Protein AF-A0AAV7F7H6-F1 (afdb_monomer_lite)

pLDDT: mean 71.62, std 16.09, range [34.28, 91.19]

Organism: Aristolochia fimbriata (NCBI:txid158543)

Radius of gyration: 13.96 Å; chains: 1; bounding 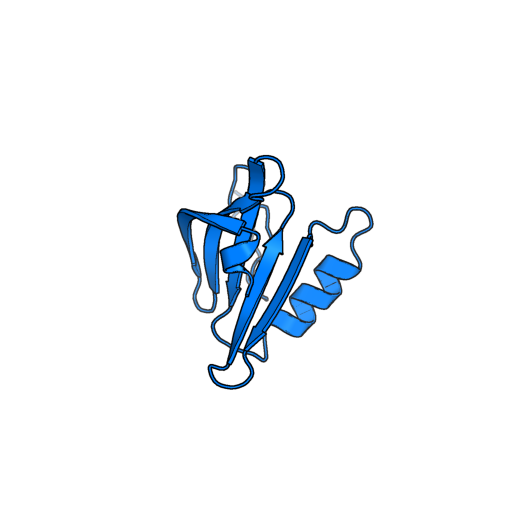box: 41×27×44 Å

Sequence (97 aa):
MLTIKYDIKEFVRRYDLADIYRGSRRSDGMAVGRKVVHNFLTPMEEIQELERMEDAPLLDKFFDKKDEYAVIVLKSFPESAEGVVSPSGDVAVDGSC

Structure (mmCIF, N/CA/C/O backbone):
data_AF-A0AAV7F7H6-F1
#
_entry.id   AF-A0AAV7F7H6-F1
#
loop_
_atom_site.group_PDB
_atom_site.id
_atom_site.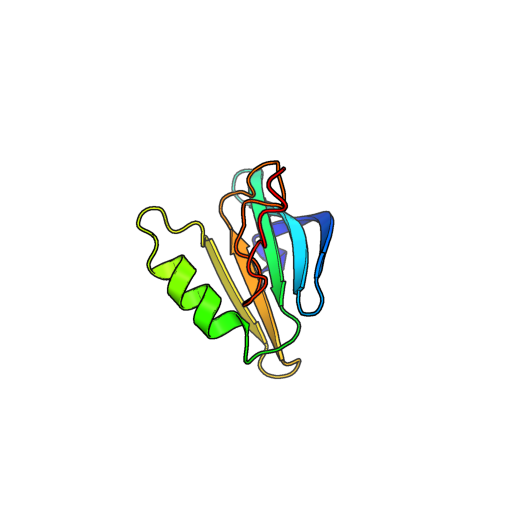type_symbol
_atom_site.label_atom_id
_atom_site.label_alt_id
_atom_site.label_comp_id
_atom_site.label_asym_id
_atom_site.label_entity_id
_atom_site.label_seq_id
_atom_site.pdbx_PDB_ins_code
_atom_site.Cartn_x
_atom_site.Cartn_y
_atom_site.Cartn_z
_atom_site.occupancy
_atom_site.B_iso_or_equiv
_atom_site.auth_seq_id
_atom_site.auth_comp_id
_atom_site.auth_asym_id
_atom_site.auth_atom_id
_atom_site.pdbx_PDB_model_num
ATOM 1 N N . MET A 1 1 ? 8.392 2.202 8.455 1.00 61.31 1 MET A N 1
ATOM 2 C CA . MET A 1 1 ? 8.061 0.869 7.908 1.00 61.31 1 MET A CA 1
ATOM 3 C C . MET A 1 1 ? 6.540 0.755 7.852 1.00 61.31 1 MET A C 1
ATOM 5 O O . MET A 1 1 ? 5.908 0.848 8.898 1.00 61.31 1 MET A O 1
ATOM 9 N N . LEU A 1 2 ? 5.934 0.674 6.661 1.00 66.06 2 LEU A N 1
ATOM 10 C CA . LEU A 1 2 ? 4.467 0.700 6.476 1.00 66.06 2 LEU A CA 1
ATOM 11 C C . LEU A 1 2 ? 3.717 -0.364 7.293 1.00 66.06 2 LEU A C 1
ATOM 13 O O . LEU A 1 2 ? 2.611 -0.113 7.758 1.00 66.06 2 LEU A O 1
ATOM 17 N N . THR A 1 3 ? 4.353 -1.509 7.536 1.00 69.50 3 THR A N 1
ATOM 18 C CA . THR A 1 3 ? 3.847 -2.608 8.377 1.00 69.50 3 THR A CA 1
ATOM 19 C C . THR A 1 3 ? 3.613 -2.224 9.842 1.00 69.50 3 THR A C 1
ATOM 21 O O . THR A 1 3 ? 2.920 -2.935 10.558 1.00 69.50 3 THR A O 1
ATOM 24 N N . ILE A 1 4 ? 4.170 -1.100 10.305 1.00 80.44 4 ILE A N 1
ATOM 25 C CA . ILE A 1 4 ? 3.934 -0.574 11.658 1.00 80.44 4 ILE A CA 1
ATOM 26 C C . ILE A 1 4 ? 2.623 0.223 11.710 1.00 80.44 4 ILE A C 1
ATOM 28 O O . ILE A 1 4 ? 1.979 0.264 12.754 1.00 80.44 4 ILE A O 1
ATOM 32 N N . LYS A 1 5 ? 2.221 0.853 10.598 1.00 84.94 5 LYS A N 1
ATOM 33 C CA . LYS A 1 5 ? 1.014 1.692 10.515 1.00 84.94 5 LYS A CA 1
ATOM 34 C C . LYS A 1 5 ? -0.212 0.931 10.007 1.00 84.94 5 LYS A C 1
ATOM 36 O O . LYS A 1 5 ? -1.332 1.294 10.363 1.00 84.94 5 LYS A O 1
ATOM 41 N N . TYR A 1 6 ? -0.008 -0.093 9.181 1.00 88.56 6 TYR A N 1
ATOM 42 C CA . TYR A 1 6 ? -1.076 -0.809 8.487 1.00 88.56 6 TYR A CA 1
ATOM 43 C C . TYR A 1 6 ? -0.909 -2.321 8.617 1.00 88.56 6 TYR A C 1
ATOM 45 O O . TYR A 1 6 ? 0.182 -2.852 8.401 1.00 88.56 6 TYR A O 1
ATOM 53 N N . ASP A 1 7 ? -2.013 -3.006 8.902 1.00 87.12 7 ASP A N 1
ATOM 54 C CA . ASP A 1 7 ? -2.108 -4.461 8.835 1.00 87.12 7 ASP A CA 1
ATOM 55 C C . ASP A 1 7 ? -2.522 -4.916 7.444 1.00 87.12 7 ASP A C 1
ATOM 57 O O . ASP A 1 7 ? -3.419 -4.328 6.840 1.00 87.12 7 ASP A O 1
ATOM 61 N N . ILE A 1 8 ? -1.899 -5.990 6.959 1.00 83.50 8 ILE A N 1
ATOM 62 C CA . ILE A 1 8 ? -2.378 -6.733 5.792 1.00 83.50 8 ILE A CA 1
ATOM 63 C C . ILE A 1 8 ? -3.367 -7.778 6.299 1.00 83.50 8 ILE A C 1
ATOM 65 O O . ILE A 1 8 ? -3.030 -8.557 7.189 1.00 83.50 8 ILE A O 1
ATOM 69 N N . LYS A 1 9 ? -4.571 -7.795 5.731 1.00 83.62 9 LYS A N 1
ATOM 70 C CA . LYS A 1 9 ? -5.629 -8.737 6.111 1.00 83.62 9 LYS A CA 1
ATOM 71 C C . LYS A 1 9 ? -5.863 -9.805 5.055 1.00 83.62 9 LYS A C 1
ATOM 73 O O . LYS A 1 9 ? -6.016 -10.969 5.397 1.00 83.62 9 LYS A O 1
ATOM 78 N N . GLU A 1 10 ? -5.891 -9.412 3.788 1.00 85.88 10 GLU A N 1
ATOM 79 C CA . GLU A 1 10 ? -6.324 -10.288 2.702 1.00 85.88 10 GLU A CA 1
ATOM 80 C C . GLU A 1 10 ? -5.598 -9.922 1.405 1.00 85.88 10 GLU A C 1
ATOM 82 O O . GLU A 1 10 ? -5.393 -8.744 1.108 1.00 85.88 10 GLU A O 1
ATOM 87 N N . PHE A 1 11 ? -5.213 -10.933 0.628 1.00 87.25 11 PHE A N 1
ATOM 88 C CA . PHE A 1 11 ? -4.792 -10.755 -0.758 1.00 87.25 11 PHE A CA 1
ATOM 89 C C . PHE A 1 11 ? -6.030 -10.719 -1.655 1.00 87.25 11 PHE A C 1
ATOM 91 O O . PHE A 1 11 ? -6.847 -11.633 -1.611 1.00 87.25 11 PHE A O 1
ATOM 98 N N . VAL A 1 12 ? -6.158 -9.669 -2.464 1.00 86.81 12 VAL A N 1
ATOM 99 C CA . VAL A 1 12 ? -7.327 -9.452 -3.326 1.00 86.81 12 VAL A CA 1
ATOM 100 C C . VAL A 1 12 ? -7.060 -9.963 -4.733 1.00 86.81 12 VAL A C 1
ATOM 102 O O . VAL A 1 12 ? -7.867 -10.701 -5.293 1.00 86.81 12 VAL A O 1
ATOM 105 N N . ARG A 1 13 ? -5.952 -9.520 -5.339 1.00 83.06 13 ARG A N 1
ATOM 106 C CA . ARG A 1 13 ? -5.648 -9.780 -6.749 1.00 83.06 13 ARG A CA 1
ATOM 107 C C . ARG A 1 13 ? -4.180 -9.502 -7.059 1.00 83.06 13 ARG A C 1
ATOM 109 O O . ARG A 1 13 ? -3.575 -8.629 -6.447 1.00 83.06 13 ARG A O 1
ATOM 116 N N . ARG A 1 14 ? -3.650 -10.209 -8.055 1.00 82.12 14 ARG A N 1
ATOM 117 C CA . ARG A 1 14 ? -2.357 -9.943 -8.692 1.00 82.12 14 ARG A CA 1
ATOM 118 C C . ARG A 1 14 ? -2.590 -9.431 -10.109 1.00 82.12 14 ARG A C 1
ATOM 120 O O . ARG A 1 14 ? -3.417 -9.983 -10.829 1.00 82.12 14 ARG A O 1
ATOM 127 N N . TYR A 1 15 ? -1.851 -8.398 -10.464 1.00 80.62 15 TYR A N 1
ATOM 128 C CA . TYR A 1 15 ? -1.657 -7.854 -11.800 1.00 80.62 15 TYR A CA 1
ATOM 129 C C . TYR A 1 15 ? -0.198 -8.077 -12.210 1.00 80.62 15 TYR A C 1
ATOM 131 O O . TYR A 1 15 ? 0.652 -8.335 -11.356 1.00 80.62 15 TYR A O 1
ATOM 139 N N . ASP A 1 16 ? 0.105 -7.917 -13.496 1.00 77.31 16 ASP A N 1
ATOM 140 C CA . ASP A 1 16 ? 1.431 -8.199 -14.067 1.00 77.31 16 ASP A CA 1
ATOM 141 C C . ASP A 1 16 ? 2.579 -7.474 -13.356 1.00 77.31 16 ASP A C 1
ATOM 143 O O . ASP A 1 16 ? 3.672 -8.018 -13.212 1.00 77.31 16 ASP A O 1
ATOM 147 N N . LEU A 1 17 ? 2.320 -6.261 -12.861 1.00 77.81 17 LEU A N 1
ATOM 148 C CA . LEU A 1 17 ? 3.309 -5.428 -12.176 1.00 77.81 17 LEU A CA 1
ATOM 149 C C . LEU A 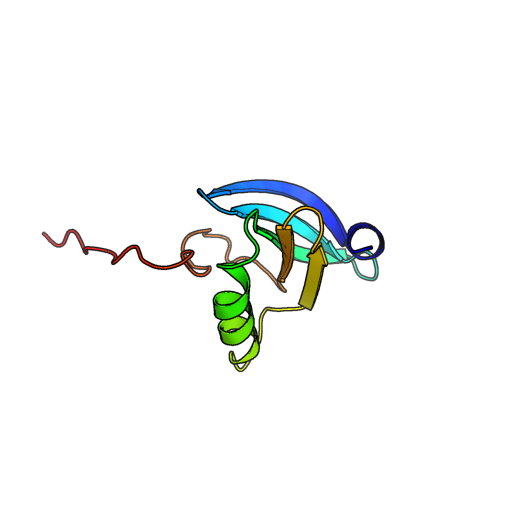1 17 ? 2.904 -5.051 -10.749 1.00 77.81 17 LEU A C 1
ATOM 151 O O . LEU A 1 17 ? 3.606 -4.265 -10.112 1.00 77.81 17 LEU A O 1
ATOM 155 N N . ALA A 1 18 ? 1.782 -5.561 -10.230 1.00 81.25 18 ALA A N 1
ATOM 156 C CA . ALA A 1 18 ? 1.303 -5.149 -8.917 1.00 81.25 18 ALA A CA 1
ATOM 157 C C . ALA A 1 18 ? 0.456 -6.194 -8.187 1.00 81.25 18 ALA A C 1
ATOM 159 O O . ALA A 1 18 ? -0.410 -6.830 -8.770 1.00 81.25 18 ALA A O 1
ATOM 160 N N . ASP A 1 19 ? 0.621 -6.274 -6.873 1.00 85.38 19 ASP A N 1
ATOM 161 C CA . ASP A 1 19 ? -0.236 -7.046 -5.981 1.00 85.38 19 ASP A CA 1
ATOM 162 C C . ASP A 1 19 ? -1.144 -6.132 -5.162 1.00 85.38 19 ASP A C 1
ATOM 164 O O . ASP A 1 19 ? -0.704 -5.139 -4.576 1.00 85.38 19 ASP A O 1
ATOM 168 N N . ILE A 1 20 ? -2.421 -6.494 -5.089 1.00 85.38 20 ILE A N 1
ATOM 169 C CA . ILE A 1 20 ? -3.440 -5.783 -4.330 1.00 85.38 20 ILE A CA 1
ATOM 170 C C . ILE A 1 20 ? -3.803 -6.563 -3.077 1.00 85.38 20 ILE A C 1
ATOM 172 O O . ILE A 1 20 ? -4.166 -7.740 -3.121 1.00 85.38 20 ILE A O 1
ATOM 176 N N . TYR A 1 21 ? -3.786 -5.853 -1.957 1.00 86.75 21 TYR A N 1
ATOM 177 C CA . TYR A 1 21 ? -4.164 -6.345 -0.648 1.00 86.75 21 TYR A CA 1
ATOM 178 C C . TYR A 1 21 ? -5.211 -5.433 -0.014 1.00 86.75 21 TYR A C 1
ATOM 180 O O . TYR A 1 21 ? -5.211 -4.213 -0.199 1.00 86.75 21 TYR A O 1
ATOM 188 N N . ARG A 1 22 ? -6.064 -6.030 0.811 1.00 87.50 22 ARG A N 1
ATOM 189 C CA . ARG A 1 22 ? -6.885 -5.323 1.790 1.00 87.50 22 ARG A CA 1
ATOM 190 C C . ARG A 1 22 ? -6.170 -5.302 3.124 1.00 87.50 22 ARG A C 1
A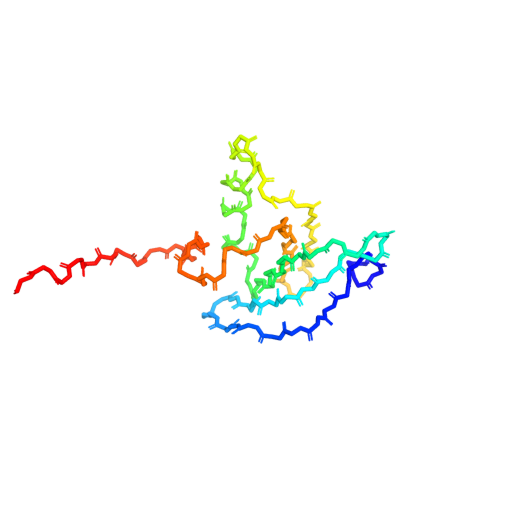TOM 192 O O . ARG A 1 22 ? -5.511 -6.265 3.527 1.00 87.50 22 ARG A O 1
ATOM 199 N N . GLY A 1 23 ? -6.329 -4.195 3.826 1.00 88.94 23 GLY A N 1
ATOM 200 C CA . GLY A 1 23 ? -5.727 -3.987 5.125 1.00 88.94 23 GLY A CA 1
ATOM 201 C C . GLY A 1 23 ? -6.563 -3.098 6.024 1.00 88.94 23 GLY A C 1
ATOM 202 O O . GLY A 1 23 ? -7.683 -2.708 5.695 1.00 88.94 23 GLY A O 1
ATOM 203 N N . SER A 1 24 ? -5.995 -2.758 7.174 1.00 89.12 24 SER A N 1
ATOM 204 C CA . SER A 1 24 ? -6.535 -1.693 8.015 1.00 89.12 24 SER A CA 1
ATOM 205 C C . SER A 1 24 ? -5.437 -0.849 8.630 1.00 89.12 24 SER A C 1
ATOM 207 O O . SER A 1 24 ? -4.371 -1.359 8.979 1.00 89.12 24 SER A O 1
ATOM 209 N N . ARG A 1 25 ? -5.714 0.438 8.817 1.00 89.94 25 ARG A N 1
ATOM 210 C CA . ARG A 1 25 ? -4.855 1.321 9.600 1.00 89.94 25 ARG A CA 1
ATOM 211 C C . ARG A 1 25 ? -4.936 0.941 11.077 1.00 89.94 25 ARG A C 1
ATOM 213 O O . ARG A 1 25 ? -6.021 0.805 11.629 1.00 89.94 25 ARG A O 1
ATOM 220 N N . ARG A 1 26 ? -3.786 0.773 11.727 1.00 89.81 26 ARG A N 1
ATOM 221 C CA . ARG A 1 26 ? -3.711 0.294 13.117 1.00 89.81 26 ARG A CA 1
ATOM 222 C C . ARG A 1 26 ? -4.205 1.300 14.152 1.00 89.81 26 ARG A C 1
ATOM 224 O O . ARG A 1 26 ? -4.628 0.892 15.223 1.00 89.81 26 ARG A O 1
ATOM 231 N N . SER A 1 27 ? -4.136 2.596 13.852 1.00 91.19 27 SER A N 1
ATOM 232 C CA . SER A 1 27 ? -4.509 3.647 14.807 1.00 91.19 27 SER A CA 1
ATOM 233 C C . SER A 1 27 ? -6.004 3.684 15.122 1.00 91.19 27 SER A C 1
ATOM 235 O O . SER A 1 27 ? -6.374 4.050 16.229 1.00 91.19 27 SER A O 1
ATOM 237 N N . ASP A 1 28 ? -6.852 3.349 14.151 1.00 88.94 28 ASP A N 1
ATOM 238 C CA . ASP A 1 28 ? -8.306 3.539 14.226 1.00 88.94 28 ASP A CA 1
ATOM 239 C C . ASP A 1 28 ? -9.116 2.444 13.516 1.00 88.94 28 ASP A C 1
ATOM 241 O O . ASP A 1 28 ? -10.341 2.503 13.474 1.00 88.94 28 ASP A O 1
ATOM 245 N N . GLY A 1 29 ? -8.454 1.436 12.946 1.00 85.62 29 GLY A N 1
ATOM 246 C CA . GLY A 1 29 ? -9.109 0.310 12.286 1.00 85.62 29 GLY A CA 1
ATOM 247 C C . GLY A 1 29 ? -9.680 0.619 10.902 1.00 85.62 29 GLY A C 1
ATOM 248 O O . GLY A 1 29 ? -10.316 -0.263 10.323 1.00 85.62 29 GLY A O 1
ATOM 249 N N . MET A 1 30 ? -9.443 1.815 10.347 1.00 85.81 30 MET A N 1
ATOM 250 C CA . MET A 1 30 ? -9.968 2.211 9.038 1.00 85.81 30 MET A CA 1
ATOM 251 C C . MET A 1 30 ? -9.557 1.202 7.962 1.00 85.81 30 MET A C 1
ATOM 253 O O . MET A 1 30 ? -8.374 0.867 7.850 1.00 85.81 30 MET A O 1
ATOM 257 N N . ALA A 1 31 ? -10.524 0.714 7.182 1.00 86.06 31 ALA A N 1
ATOM 258 C CA . ALA A 1 31 ? -10.253 -0.167 6.053 1.00 86.06 31 ALA A CA 1
ATOM 259 C C . ALA A 1 31 ? -9.390 0.568 5.024 1.00 86.06 31 ALA A C 1
ATOM 261 O O . ALA A 1 31 ? -9.653 1.724 4.710 1.00 86.06 31 ALA A O 1
ATOM 262 N N . VAL A 1 32 ? -8.354 -0.095 4.518 1.00 86.50 32 VAL A N 1
ATOM 263 C CA . VAL A 1 32 ? -7.466 0.483 3.508 1.00 86.50 32 VAL A CA 1
ATOM 264 C C . VAL A 1 32 ? -7.203 -0.500 2.386 1.00 86.50 32 VAL A C 1
ATOM 266 O O . VAL A 1 32 ? -7.159 -1.719 2.580 1.00 86.50 32 VAL A O 1
ATOM 269 N N . GLY A 1 33 ? -6.978 0.061 1.209 1.00 87.31 33 GLY A N 1
ATOM 270 C CA . GLY A 1 33 ? -6.364 -0.634 0.101 1.00 87.31 33 GLY A CA 1
ATOM 271 C C . GLY A 1 33 ? -4.849 -0.545 0.164 1.00 87.31 33 GLY A C 1
ATOM 272 O O . GLY A 1 33 ? -4.305 0.488 0.538 1.00 87.31 33 GLY A O 1
ATOM 273 N N . ARG A 1 34 ? -4.144 -1.606 -0.214 1.00 84.06 34 ARG A N 1
ATOM 274 C CA . ARG A 1 34 ? -2.693 -1.579 -0.386 1.00 84.06 34 ARG A CA 1
ATOM 275 C C . ARG A 1 34 ? -2.324 -2.162 -1.742 1.00 84.06 34 ARG A C 1
ATOM 277 O O . ARG A 1 34 ? -2.603 -3.327 -1.997 1.00 84.06 34 ARG A O 1
ATOM 284 N N . LYS A 1 35 ? -1.653 -1.369 -2.573 1.00 84.12 35 LYS A N 1
ATOM 285 C CA . LYS A 1 35 ? -1.068 -1.788 -3.850 1.00 84.12 35 LYS A CA 1
ATOM 286 C C . LYS A 1 35 ? 0.448 -1.871 -3.692 1.00 84.12 35 LYS A C 1
ATOM 288 O O . LYS A 1 35 ? 1.080 -0.911 -3.260 1.00 84.12 35 LYS A O 1
ATOM 293 N N . VAL A 1 36 ? 1.022 -3.032 -3.972 1.00 84.06 36 VAL A N 1
ATOM 294 C CA . VAL A 1 36 ? 2.469 -3.272 -4.006 1.00 84.06 36 VAL A CA 1
ATOM 295 C C . VAL A 1 36 ? 2.861 -3.369 -5.469 1.00 84.06 36 VAL A C 1
ATOM 297 O O . VAL A 1 36 ? 2.405 -4.279 -6.141 1.00 84.06 36 VAL A O 1
ATOM 300 N N . VAL A 1 37 ? 3.651 -2.430 -5.969 1.00 80.94 37 VAL A N 1
ATOM 301 C CA . VAL A 1 37 ? 4.095 -2.374 -7.365 1.00 80.94 37 VAL A CA 1
ATOM 302 C C . VAL A 1 37 ? 5.524 -2.893 -7.431 1.00 80.94 37 VAL A C 1
ATOM 304 O O . VAL A 1 37 ? 6.378 -2.386 -6.710 1.00 80.94 37 VAL A O 1
ATOM 307 N N . HIS A 1 38 ? 5.774 -3.899 -8.268 1.00 78.00 38 HIS A N 1
ATOM 308 C CA . HIS A 1 38 ? 7.030 -4.666 -8.333 1.00 78.00 38 HIS A CA 1
ATOM 309 C C . HIS A 1 38 ? 8.031 -4.133 -9.376 1.00 78.00 38 HIS A C 1
ATOM 311 O O . HIS A 1 38 ? 8.946 -4.843 -9.778 1.00 78.00 38 HIS A O 1
ATOM 317 N N . ASN A 1 39 ? 7.843 -2.899 -9.850 1.00 70.19 39 ASN A N 1
ATOM 318 C CA . ASN A 1 39 ? 8.759 -2.212 -10.760 1.00 70.19 39 ASN A CA 1
ATOM 319 C C . ASN A 1 39 ? 8.714 -0.705 -10.477 1.00 70.19 39 ASN A C 1
ATOM 321 O O . ASN A 1 39 ? 7.631 -0.133 -10.384 1.00 70.19 39 ASN A O 1
ATOM 325 N N . PHE A 1 40 ? 9.870 -0.057 -10.339 1.00 60.03 40 PHE A N 1
ATOM 326 C CA . PHE A 1 40 ? 10.002 1.338 -9.914 1.00 60.03 40 PHE A CA 1
ATOM 327 C C . PHE A 1 40 ? 9.533 2.375 -10.954 1.00 60.03 40 PHE A C 1
ATOM 329 O O . PHE A 1 40 ? 9.157 3.484 -10.571 1.00 60.03 40 PHE A O 1
ATOM 336 N N . LEU A 1 41 ? 9.522 2.040 -12.251 1.00 60.41 41 LEU A N 1
ATOM 337 C CA . LEU A 1 41 ? 9.224 3.007 -13.321 1.00 60.41 41 LEU A CA 1
ATOM 338 C C . LEU A 1 41 ? 7.722 3.291 -13.504 1.00 60.41 41 LEU A C 1
ATOM 340 O O . LEU A 1 41 ? 7.337 4.426 -13.757 1.00 60.41 41 LEU A O 1
ATOM 344 N N . THR A 1 42 ? 6.869 2.286 -13.325 1.00 62.97 42 THR A N 1
ATOM 345 C CA . THR A 1 42 ? 5.408 2.377 -13.503 1.00 62.97 42 THR A CA 1
ATOM 346 C C . THR A 1 42 ? 4.641 3.152 -12.404 1.00 62.97 42 THR A C 1
ATOM 348 O O . THR A 1 42 ? 3.699 3.866 -12.735 1.00 62.97 42 THR A O 1
ATOM 351 N N . PRO A 1 43 ? 4.989 3.089 -11.100 1.00 63.50 43 PRO A N 1
ATOM 352 C CA . PRO A 1 43 ? 4.173 3.681 -10.039 1.00 63.50 43 PRO A CA 1
ATOM 353 C C . PRO A 1 43 ? 4.301 5.201 -9.927 1.00 63.50 43 PRO A C 1
ATOM 355 O O . PRO A 1 43 ? 3.470 5.813 -9.268 1.00 63.50 43 PRO A O 1
ATOM 358 N N . MET A 1 44 ? 5.326 5.840 -10.505 1.00 67.38 44 MET A N 1
ATOM 359 C CA . MET A 1 44 ? 5.498 7.292 -10.351 1.00 67.38 44 MET A CA 1
ATOM 360 C C . MET A 1 44 ? 4.414 8.099 -11.069 1.00 67.38 44 MET A C 1
ATOM 362 O O . MET A 1 44 ? 3.945 9.089 -10.510 1.00 67.38 44 MET A O 1
ATOM 366 N N . GLU A 1 45 ? 4.016 7.687 -12.272 1.00 69.25 45 GLU A N 1
ATOM 367 C CA . GLU A 1 45 ? 2.942 8.345 -13.024 1.00 69.25 45 GLU A CA 1
ATOM 368 C C . GLU A 1 45 ? 1.597 8.133 -12.327 1.00 69.25 45 GLU A C 1
ATOM 370 O O . GLU A 1 45 ? 0.896 9.099 -12.038 1.00 69.25 45 GLU A O 1
ATOM 375 N N . GLU A 1 46 ? 1.311 6.894 -11.924 1.00 69.69 46 GLU A N 1
ATOM 376 C CA . GLU A 1 46 ? 0.094 6.549 -11.188 1.00 69.69 46 GLU A CA 1
ATOM 377 C C . GLU A 1 46 ? -0.011 7.312 -9.857 1.00 69.69 46 GLU A C 1
ATOM 379 O O . GLU A 1 46 ? -1.063 7.844 -9.514 1.00 69.69 46 GLU A O 1
ATOM 384 N N . ILE A 1 47 ? 1.086 7.432 -9.103 1.00 69.69 47 ILE A N 1
ATOM 385 C CA . ILE A 1 47 ? 1.097 8.197 -7.849 1.00 69.69 47 ILE A CA 1
ATOM 386 C C . ILE A 1 47 ? 0.850 9.683 -8.112 1.00 69.69 47 ILE A C 1
ATOM 388 O O . ILE A 1 47 ? 0.110 10.301 -7.351 1.00 69.69 47 ILE A O 1
ATOM 392 N N . GLN A 1 48 ? 1.420 10.256 -9.178 1.00 72.69 48 GLN A N 1
ATOM 393 C CA . GLN A 1 48 ? 1.140 11.647 -9.539 1.00 72.69 48 GLN A CA 1
ATOM 394 C C . GLN A 1 48 ? -0.327 11.861 -9.918 1.00 72.69 48 GLN A C 1
ATOM 396 O O . GLN A 1 48 ? -0.886 12.902 -9.582 1.00 72.69 48 GLN A O 1
ATOM 401 N N . GLU A 1 49 ? -0.955 10.911 -10.610 1.00 74.38 49 GLU A N 1
ATOM 402 C CA . GLU A 1 49 ? -2.383 10.987 -10.921 1.00 74.38 49 GLU A CA 1
ATOM 403 C C . GLU A 1 49 ? -3.238 10.893 -9.655 1.00 74.38 49 GLU A C 1
ATOM 405 O O . GLU A 1 49 ? -4.095 11.748 -9.438 1.00 74.38 49 GLU A O 1
ATOM 410 N N . LEU A 1 50 ? -2.948 9.934 -8.769 1.00 72.25 50 LEU A N 1
ATOM 411 C CA . LEU A 1 50 ? -3.651 9.774 -7.492 1.00 72.25 50 LEU A CA 1
ATOM 412 C C . LEU A 1 50 ? -3.518 11.011 -6.587 1.00 72.25 50 LEU A C 1
ATOM 414 O O . LEU A 1 50 ? -4.461 11.349 -5.875 1.00 72.25 50 LEU A O 1
ATOM 418 N N . GLU A 1 51 ? -2.371 11.696 -6.615 1.00 71.31 51 GLU A N 1
ATOM 419 C CA . GLU A 1 51 ? -2.141 12.948 -5.878 1.00 71.31 51 GLU A CA 1
ATOM 420 C C . GLU A 1 51 ? -2.885 14.153 -6.468 1.00 71.31 51 GLU A C 1
ATOM 422 O O . GLU A 1 51 ? -3.141 15.116 -5.747 1.00 71.31 51 GLU A O 1
ATOM 427 N N . ARG A 1 52 ? -3.233 14.124 -7.762 1.00 74.19 52 ARG A N 1
ATOM 428 C CA . ARG A 1 52 ? -3.984 15.200 -8.435 1.00 74.19 52 ARG A CA 1
ATOM 429 C C . ARG A 1 52 ? -5.498 15.086 -8.260 1.00 74.19 52 ARG A C 1
ATOM 431 O O . ARG A 1 52 ? -6.205 16.038 -8.579 1.00 74.19 52 ARG A O 1
ATOM 438 N N . MET A 1 53 ? -6.003 13.949 -7.785 1.00 73.50 53 MET A N 1
ATOM 439 C CA . MET A 1 53 ? -7.432 13.766 -7.532 1.00 73.50 53 MET A CA 1
ATOM 440 C C . MET A 1 53 ? -7.877 14.609 -6.328 1.00 73.50 53 MET A C 1
ATOM 442 O O . MET A 1 53 ? -7.236 14.603 -5.283 1.00 73.50 53 MET A O 1
ATOM 446 N N . GLU A 1 54 ? -8.995 15.324 -6.465 1.00 58.44 54 GLU A N 1
ATOM 447 C CA . GLU A 1 54 ? -9.500 16.268 -5.451 1.00 58.44 54 GLU A CA 1
ATOM 448 C C . GLU A 1 54 ? -9.893 15.580 -4.124 1.00 58.44 54 GLU A C 1
ATOM 450 O O . GLU A 1 54 ? -9.728 16.155 -3.051 1.00 58.44 54 GLU A O 1
ATOM 455 N N . ASP A 1 55 ? -10.322 14.313 -4.185 1.00 66.19 55 ASP A N 1
ATOM 456 C CA . ASP A 1 55 ? -10.483 13.406 -3.036 1.00 66.19 55 ASP A CA 1
ATOM 457 C C . ASP A 1 55 ? -9.399 12.324 -3.077 1.00 66.19 55 ASP A C 1
ATOM 459 O O . ASP A 1 55 ? -9.692 11.130 -3.157 1.00 66.19 55 ASP A O 1
ATOM 463 N N . ALA A 1 56 ? -8.135 12.765 -3.128 1.00 61.62 56 ALA A N 1
ATOM 464 C CA . ALA A 1 56 ? -6.964 11.911 -3.289 1.00 61.62 56 ALA A CA 1
ATOM 465 C C . ALA A 1 56 ? -7.092 10.654 -2.412 1.00 61.62 56 ALA A C 1
ATOM 467 O O . ALA A 1 56 ? -7.001 10.735 -1.179 1.00 61.62 56 ALA A O 1
ATOM 468 N N . PRO A 1 57 ? -7.288 9.467 -3.016 1.00 76.06 57 PRO A N 1
ATOM 469 C CA . PRO A 1 57 ? -7.475 8.248 -2.245 1.00 76.06 57 PRO A CA 1
ATOM 470 C C . PRO A 1 57 ? -6.163 7.822 -1.579 1.00 76.06 57 PRO A C 1
ATOM 472 O O . PRO A 1 57 ? -6.178 6.911 -0.761 1.00 76.06 57 PRO A O 1
ATOM 475 N N . LEU A 1 58 ? -5.035 8.465 -1.898 1.00 82.69 58 LEU A N 1
ATOM 476 C CA . LEU A 1 58 ? -3.715 8.177 -1.359 1.00 82.69 58 LEU A CA 1
ATOM 477 C C . LEU A 1 58 ? -3.578 8.577 0.117 1.00 82.69 58 LEU A C 1
ATOM 479 O O . LEU A 1 58 ? -3.696 9.740 0.487 1.00 82.69 58 LEU A O 1
ATOM 483 N N . LEU A 1 59 ? -3.246 7.600 0.958 1.00 83.94 59 LEU A N 1
ATOM 484 C CA . LEU A 1 59 ? -2.997 7.786 2.388 1.00 83.94 59 LEU A CA 1
ATOM 485 C C . LEU A 1 59 ? -1.520 7.788 2.760 1.00 83.94 59 LEU A C 1
ATOM 487 O O . LEU A 1 59 ? -1.109 8.509 3.667 1.00 83.94 59 LEU A O 1
ATOM 491 N N . ASP A 1 60 ? -0.735 6.908 2.145 1.00 85.44 60 ASP A N 1
ATOM 492 C CA . ASP A 1 60 ? 0.686 6.756 2.445 1.00 85.44 60 ASP A CA 1
ATOM 493 C C . ASP A 1 60 ? 1.389 6.108 1.250 1.00 85.44 60 ASP A C 1
ATOM 495 O O . ASP A 1 60 ? 0.776 5.360 0.480 1.00 85.44 60 ASP A O 1
ATOM 499 N N . LYS A 1 61 ? 2.685 6.378 1.111 1.00 85.31 61 LYS A N 1
ATOM 500 C CA . LYS A 1 61 ? 3.524 5.801 0.061 1.00 85.31 61 LYS A CA 1
ATOM 501 C C . LYS A 1 61 ? 4.906 5.466 0.594 1.00 85.31 61 LYS A C 1
ATOM 503 O O . LYS A 1 61 ? 5.479 6.192 1.403 1.00 85.31 61 LYS A O 1
ATOM 508 N N . PHE A 1 62 ? 5.455 4.361 0.119 1.00 84.31 62 PHE A N 1
ATOM 509 C CA . PHE A 1 62 ? 6.811 3.936 0.429 1.00 84.31 62 PHE A CA 1
ATOM 510 C C . PHE A 1 62 ? 7.487 3.438 -0.833 1.00 84.31 62 PHE A C 1
ATOM 512 O O . PHE A 1 62 ? 6.873 2.727 -1.623 1.00 84.31 62 PHE A O 1
ATOM 519 N N . PHE A 1 63 ? 8.757 3.783 -0.983 1.00 80.62 63 PHE A N 1
ATOM 520 C CA . PHE A 1 63 ? 9.573 3.353 -2.103 1.00 80.62 63 PHE A CA 1
ATOM 521 C C . PHE A 1 63 ? 10.818 2.681 -1.563 1.00 80.62 63 PHE A C 1
ATOM 523 O O . PHE A 1 63 ? 11.555 3.284 -0.777 1.00 80.62 63 PHE A O 1
ATOM 530 N N . ASP A 1 64 ? 11.054 1.460 -2.018 1.00 79.88 64 ASP A N 1
ATOM 531 C CA . ASP A 1 64 ? 12.317 0.781 -1.819 1.00 79.88 64 ASP A CA 1
ATOM 532 C C . ASP A 1 64 ? 13.108 0.833 -3.121 1.00 79.88 64 ASP A C 1
ATOM 534 O O . ASP A 1 64 ? 12.759 0.205 -4.117 1.00 79.88 64 ASP A O 1
ATOM 538 N N . LYS A 1 65 ? 14.175 1.634 -3.124 1.00 72.75 65 LYS A N 1
ATOM 539 C CA . LYS A 1 65 ? 15.035 1.776 -4.302 1.00 72.75 65 LYS A CA 1
ATOM 540 C C . LYS A 1 65 ? 15.918 0.553 -4.534 1.00 72.75 65 LYS A C 1
ATOM 542 O O . LYS A 1 65 ? 16.474 0.430 -5.616 1.00 72.75 65 LYS A O 1
ATOM 547 N N . LYS A 1 66 ? 16.120 -0.293 -3.520 1.00 76.69 66 LYS A N 1
ATOM 548 C CA . LYS A 1 66 ? 17.050 -1.422 -3.602 1.00 76.69 66 LYS A CA 1
ATOM 549 C C . LYS A 1 66 ? 16.405 -2.631 -4.269 1.00 76.69 66 LYS A C 1
ATOM 551 O O . LYS A 1 66 ? 17.044 -3.288 -5.078 1.00 76.69 66 LYS A O 1
ATOM 556 N N . ASP A 1 67 ? 15.155 -2.888 -3.916 1.00 70.06 67 ASP A N 1
ATOM 557 C CA . ASP A 1 67 ? 14.355 -4.005 -4.422 1.00 70.06 67 ASP A CA 1
ATOM 558 C C . ASP A 1 67 ? 13.313 -3.538 -5.463 1.00 70.06 67 ASP A C 1
ATOM 560 O O . ASP A 1 67 ? 12.402 -4.282 -5.811 1.00 70.06 67 ASP A O 1
ATOM 564 N N . GLU A 1 68 ? 13.437 -2.286 -5.924 1.00 77.50 68 GLU A N 1
ATOM 565 C CA . GLU A 1 68 ? 12.649 -1.654 -6.993 1.00 77.50 68 GLU A CA 1
ATOM 566 C C . GLU A 1 68 ? 11.125 -1.797 -6.858 1.00 77.50 68 GLU A C 1
ATOM 568 O O . GLU A 1 68 ? 10.401 -1.836 -7.854 1.00 77.50 68 GLU A O 1
ATOM 573 N N . TYR A 1 69 ? 10.619 -1.815 -5.623 1.00 78.94 69 TYR A N 1
ATOM 574 C CA . TYR A 1 69 ? 9.187 -1.886 -5.355 1.00 78.94 69 TYR A CA 1
ATOM 575 C C . TYR A 1 69 ? 8.660 -0.616 -4.688 1.00 78.94 69 TYR A C 1
ATOM 577 O O . TYR A 1 69 ? 9.328 0.058 -3.896 1.00 78.94 69 TYR A O 1
ATOM 585 N N . ALA A 1 70 ? 7.403 -0.304 -4.985 1.00 83.88 70 ALA A N 1
ATOM 586 C CA . ALA A 1 70 ? 6.650 0.755 -4.334 1.00 83.88 70 ALA A CA 1
ATOM 587 C C . ALA A 1 70 ? 5.445 0.163 -3.606 1.00 83.88 70 ALA A C 1
ATOM 589 O O . ALA A 1 70 ? 4.831 -0.803 -4.050 1.00 83.88 70 ALA A O 1
ATOM 590 N N . VAL A 1 71 ? 5.078 0.754 -2.477 1.00 84.44 71 VAL A N 1
ATOM 591 C CA . VAL A 1 71 ? 3.844 0.425 -1.772 1.00 84.44 71 VAL A CA 1
ATOM 592 C C . VAL A 1 71 ? 3.003 1.680 -1.663 1.00 84.44 71 VAL A C 1
ATOM 594 O O . VAL A 1 71 ? 3.447 2.688 -1.116 1.00 84.44 71 VAL A O 1
ATOM 597 N N . ILE A 1 72 ? 1.777 1.582 -2.153 1.00 86.31 72 ILE A N 1
ATOM 598 C CA . ILE A 1 72 ? 0.776 2.638 -2.184 1.00 86.31 72 ILE A CA 1
ATOM 599 C C . ILE A 1 72 ? -0.361 2.205 -1.258 1.00 86.31 72 ILE A C 1
ATOM 601 O O . ILE A 1 72 ? -0.875 1.090 -1.379 1.00 86.31 72 ILE A O 1
ATOM 605 N N . VAL A 1 73 ? -0.742 3.060 -0.311 1.00 86.12 73 VAL A N 1
ATOM 606 C CA . VAL A 1 73 ? -1.878 2.822 0.588 1.00 86.12 73 VAL A CA 1
ATOM 607 C C . VAL A 1 73 ? -3.012 3.764 0.224 1.00 86.12 73 VAL A C 1
ATOM 609 O O . VAL A 1 73 ? -2.801 4.969 0.135 1.00 86.12 73 VAL A O 1
ATOM 612 N N . LEU A 1 74 ? -4.211 3.213 0.049 1.00 86.12 74 LEU A N 1
ATOM 613 C CA . LEU A 1 74 ? -5.408 3.916 -0.394 1.00 86.12 74 LEU A CA 1
ATOM 614 C C . LEU A 1 74 ? -6.530 3.866 0.656 1.00 86.12 74 LEU A C 1
ATOM 616 O O . LEU A 1 74 ? -6.653 2.898 1.407 1.00 86.12 74 LEU A O 1
ATOM 620 N N . LYS A 1 75 ? -7.372 4.901 0.682 1.00 78.94 75 LYS A N 1
ATOM 621 C CA . LYS A 1 75 ? -8.451 5.151 1.654 1.00 78.94 75 LYS A CA 1
ATOM 622 C C . LYS A 1 75 ? -9.582 4.129 1.605 1.00 78.94 75 LYS A C 1
ATOM 624 O O . LYS A 1 75 ? -10.159 3.836 2.640 1.00 78.94 75 LYS A O 1
ATOM 629 N N . SER A 1 76 ? -9.859 3.554 0.439 1.00 68.44 76 SER A N 1
ATOM 630 C CA . SER A 1 76 ? -10.654 2.331 0.272 1.00 68.44 76 SER A CA 1
ATOM 631 C C . SER A 1 76 ? -10.533 1.831 -1.171 1.00 68.44 76 SER A C 1
ATOM 633 O O . SER A 1 76 ? -10.196 2.608 -2.064 1.00 68.44 76 SER A O 1
ATOM 635 N N . PHE A 1 77 ? -10.785 0.538 -1.394 1.00 61.38 77 PHE A N 1
ATOM 636 C CA . PHE A 1 77 ? -11.099 0.022 -2.728 1.00 61.38 77 PHE A CA 1
ATOM 637 C C . PHE A 1 77 ? -12.628 0.049 -2.892 1.00 61.38 77 PHE A C 1
ATOM 639 O O . PHE A 1 77 ? -13.300 -0.426 -1.972 1.00 61.38 77 PHE A O 1
ATOM 646 N N . PRO A 1 78 ? -13.195 0.526 -4.018 1.00 51.41 78 PRO A N 1
ATOM 647 C CA . PRO A 1 78 ? -14.544 0.134 -4.401 1.00 51.41 78 PRO A CA 1
ATOM 648 C C . PRO A 1 78 ? -14.627 -1.397 -4.389 1.00 51.41 78 PRO A C 1
ATOM 650 O O . PRO A 1 78 ? -13.683 -2.091 -4.772 1.00 51.41 78 PRO A O 1
ATOM 653 N N . GLU A 1 79 ? -15.733 -1.940 -3.884 1.00 48.69 79 GLU A N 1
ATOM 654 C CA . GLU A 1 79 ? -15.920 -3.388 -3.722 1.00 48.69 79 GLU A CA 1
ATOM 655 C C . GLU A 1 79 ? -15.776 -4.166 -5.043 1.00 48.69 79 GLU A C 1
ATOM 657 O O . GLU A 1 79 ? -15.462 -5.356 -5.014 1.00 48.69 79 GLU A O 1
ATOM 662 N N . SER A 1 80 ? -15.892 -3.486 -6.191 1.00 43.12 80 SER A N 1
ATOM 663 C CA . SER A 1 80 ? -15.424 -3.973 -7.484 1.00 43.12 80 SER A CA 1
ATOM 664 C C . SER A 1 80 ? -13.974 -3.534 -7.737 1.00 43.12 80 SER A C 1
ATOM 666 O O . SER A 1 80 ? -13.652 -2.357 -7.905 1.00 43.12 80 SER A O 1
ATOM 668 N N . ALA A 1 81 ? -13.071 -4.510 -7.847 1.00 43.53 81 ALA A N 1
ATOM 669 C CA . ALA A 1 81 ? -11.681 -4.301 -8.269 1.00 43.53 81 ALA A CA 1
ATOM 670 C C . ALA A 1 81 ? -11.540 -3.723 -9.702 1.00 43.53 81 ALA A C 1
ATOM 672 O O . ALA A 1 81 ? -10.422 -3.558 -10.177 1.00 43.53 81 ALA A O 1
ATOM 673 N N . GLU A 1 82 ? -12.655 -3.434 -10.378 1.00 42.84 82 GLU A N 1
ATOM 674 C CA . GLU A 1 82 ? -12.749 -2.844 -11.718 1.00 42.84 82 GLU A CA 1
ATOM 675 C C . GLU A 1 82 ? -12.647 -1.310 -11.714 1.00 42.84 82 GLU A C 1
ATOM 677 O O . GLU A 1 82 ? -12.334 -0.719 -12.739 1.00 42.84 82 GLU A O 1
ATOM 682 N N . GLY A 1 83 ? -12.888 -0.650 -10.574 1.00 41.97 83 GLY A N 1
ATOM 683 C CA . GLY A 1 83 ? -12.920 0.817 -10.497 1.00 41.97 83 GLY A CA 1
ATOM 684 C C . GLY A 1 83 ? -11.589 1.494 -10.156 1.00 41.97 83 GLY A C 1
ATOM 685 O O . GLY A 1 83 ? -11.531 2.721 -10.111 1.00 41.97 83 GLY A O 1
ATOM 686 N N . VAL A 1 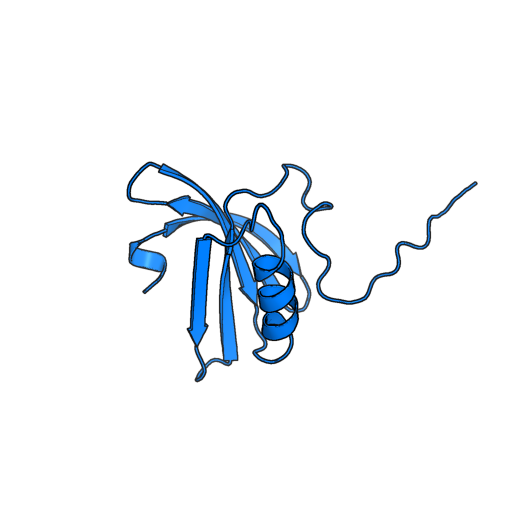84 ? -10.529 0.734 -9.863 1.00 47.69 84 VAL A N 1
ATOM 687 C CA . VAL A 1 84 ? -9.249 1.301 -9.414 1.00 47.69 84 VAL A CA 1
ATOM 688 C C . VAL A 1 84 ? -8.213 1.133 -10.497 1.00 47.69 84 VAL A C 1
ATOM 690 O O . VAL A 1 84 ? -7.626 0.062 -10.606 1.00 47.69 84 VAL A O 1
ATOM 693 N N . VAL A 1 85 ? -8.038 2.215 -11.258 1.00 50.84 85 VAL A N 1
ATOM 694 C CA . VAL A 1 85 ? -6.880 2.538 -12.101 1.00 50.84 85 VAL A CA 1
ATOM 695 C C . VAL A 1 85 ? -6.166 1.292 -12.619 1.00 50.84 85 VAL A C 1
ATOM 697 O O . VAL A 1 85 ? -5.257 0.747 -11.979 1.00 50.84 85 VAL A O 1
ATOM 700 N N . SER A 1 86 ? -6.595 0.846 -13.800 1.00 44.00 86 SER A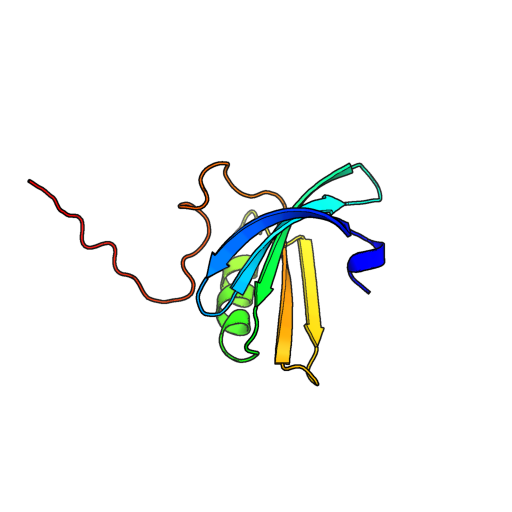 N 1
ATOM 701 C CA . SER A 1 86 ? -5.832 -0.089 -14.618 1.00 44.00 86 SER A CA 1
ATOM 702 C C . SER A 1 86 ? -4.382 0.406 -14.684 1.00 44.00 86 SER A C 1
ATOM 704 O O . SER A 1 86 ? -4.176 1.573 -15.027 1.00 44.00 86 SER A O 1
ATOM 706 N N . PRO A 1 87 ? -3.373 -0.413 -14.335 1.00 39.25 87 PRO A N 1
ATOM 707 C CA . PRO A 1 87 ? -1.988 -0.034 -14.571 1.00 39.25 87 PRO A CA 1
ATOM 708 C C . PRO A 1 87 ? -1.807 0.088 -16.087 1.00 39.25 87 PRO A C 1
ATOM 710 O O . PRO A 1 87 ? -1.785 -0.921 -16.774 1.00 39.25 87 PRO A O 1
ATOM 713 N N . SER A 1 88 ? -1.785 1.328 -16.580 1.00 53.47 88 SER A N 1
ATOM 714 C CA . SER A 1 88 ? -1.527 1.763 -17.956 1.00 53.47 88 SER A CA 1
ATOM 715 C C . SER A 1 88 ? -1.904 0.776 -19.074 1.00 53.47 88 SER A C 1
ATOM 717 O O . SER A 1 88 ? -1.107 -0.077 -19.448 1.00 53.47 88 SER A O 1
ATOM 719 N N . GLY A 1 89 ? -3.050 1.015 -19.724 1.00 44.50 89 GLY A N 1
ATOM 720 C CA . GLY A 1 89 ? -3.171 0.719 -21.157 1.00 44.50 89 GLY A CA 1
ATOM 721 C C . GLY A 1 89 ? -3.999 -0.482 -21.605 1.00 44.50 89 GLY A C 1
ATOM 722 O O . GLY A 1 89 ? -3.719 -0.988 -22.685 1.00 44.50 89 GLY A O 1
ATOM 723 N N . ASP A 1 90 ? -5.058 -0.872 -20.900 1.00 34.28 90 ASP A N 1
ATOM 724 C CA . ASP A 1 90 ? -6.128 -1.640 -21.545 1.00 34.28 90 ASP A CA 1
ATOM 725 C C . ASP A 1 90 ? -7.282 -0.698 -21.879 1.00 34.28 90 ASP A C 1
ATOM 727 O O . ASP A 1 90 ? -8.103 -0.337 -21.032 1.00 34.28 90 ASP A O 1
ATOM 731 N N . VAL A 1 91 ? -7.320 -0.269 -23.144 1.00 39.84 91 VAL A N 1
ATOM 732 C CA . VAL A 1 91 ? -8.555 0.214 -23.760 1.00 39.84 91 VAL A CA 1
ATOM 733 C C . VAL A 1 91 ? -9.587 -0.884 -23.543 1.00 39.84 91 VAL A C 1
ATOM 735 O O . VAL A 1 91 ? -9.472 -1.972 -24.107 1.00 39.84 91 VAL A O 1
ATOM 738 N N . ALA A 1 92 ? -10.598 -0.589 -22.731 1.00 40.03 92 ALA A N 1
ATOM 739 C CA . ALA A 1 92 ? -11.855 -1.303 -22.779 1.00 40.03 92 ALA A CA 1
ATOM 740 C C . ALA A 1 92 ? -12.397 -1.151 -24.207 1.00 40.03 92 ALA A C 1
ATOM 742 O O . ALA A 1 92 ? -13.015 -0.144 -24.554 1.00 40.03 92 ALA A O 1
ATOM 743 N N . VAL A 1 93 ? -12.100 -2.124 -25.070 1.00 44.25 93 VAL A N 1
ATOM 744 C CA . VAL A 1 93 ? -12.885 -2.336 -26.278 1.00 44.25 93 VAL A CA 1
ATOM 745 C C . VAL A 1 93 ? -14.208 -2.903 -25.802 1.00 44.25 93 VAL A C 1
ATOM 747 O O . VAL A 1 93 ? -14.357 -4.091 -25.532 1.00 44.25 93 VAL A O 1
ATOM 750 N N . ASP A 1 94 ? -15.128 -1.968 -25.609 1.00 41.31 94 ASP A N 1
ATOM 751 C CA . ASP A 1 94 ? -16.547 -2.182 -25.423 1.00 41.31 94 ASP A CA 1
ATOM 752 C C . ASP A 1 94 ? -17.024 -3.176 -26.491 1.00 41.31 94 ASP A C 1
ATOM 754 O O . ASP A 1 94 ? -17.118 -2.862 -27.681 1.00 41.31 94 ASP A O 1
ATOM 758 N N . GLY A 1 95 ? -17.237 -4.423 -26.072 1.00 44.31 95 GLY A N 1
ATOM 759 C CA . GLY A 1 95 ? -17.930 -5.429 -26.861 1.00 44.31 95 GLY A CA 1
ATOM 760 C C . GLY A 1 95 ? -19.409 -5.074 -26.909 1.00 44.31 95 GLY A C 1
ATOM 761 O O . GLY A 1 95 ? -20.214 -5.690 -26.218 1.00 44.31 95 GLY A O 1
ATOM 762 N N . SER A 1 96 ? -19.743 -4.048 -27.688 1.00 50.25 96 SER A N 1
ATOM 763 C CA . SER A 1 96 ? -21.115 -3.668 -27.994 1.00 50.25 96 SER A CA 1
ATOM 764 C C . SER A 1 96 ? -21.669 -4.524 -29.141 1.00 50.25 96 SER A C 1
ATOM 766 O O . SER A 1 96 ? -21.134 -4.489 -30.249 1.00 50.25 96 SER A O 1
ATOM 768 N N . CYS A 1 97 ? -22.804 -5.171 -28.839 1.00 41.91 97 CYS A N 1
ATOM 769 C CA . CYS A 1 97 ? -23.809 -5.820 -29.706 1.00 41.91 97 CYS A CA 1
ATOM 770 C C . CYS A 1 97 ? -23.491 -7.188 -30.331 1.00 41.91 97 CYS A C 1
ATOM 772 O O . CYS A 1 97 ? -22.635 -7.281 -31.234 1.00 41.91 97 CYS A O 1
#

Secondary structure (DSSP, 8-state):
-HHHHEEEEEEEEEETTEEEEEEEETTT--EEEEEEES-SSSHHHHHHHHHHSTT--EEEEEEETTTTEEEEEES---SSTTSS--SS---------

Foldseek 3Di:
DVVVQKAFDAWDDDDPFWTKTWIAGPVPRQIKIKIKGQAQPQVPVVQVVLVPDPVRQWDDKDADPVRRMIMTIGNYDDPDPVPPDDSDDDDPPPPDD